Protein AF-A0A8J5NL48-F1 (afdb_monomer_lite)

Sequence (87 aa):
MVPFKVGSVDVLMRDTLRSQAPPAEPKTVQLLAGHKKRPGSRSFPCPVILDQDQILTLRDGTKIHADIFRPQTDAKVPANRTLSTGK

Foldseek 3Di:
DDFDDDVPDTDPDDPDDDDPDDQDDWDKDKDAFQDDPDPPGDTHNGIWIWTFQDWDQDPVRDTDGDIDTGGPDPDDDDDDDDDDDDD

Structure (mmCIF, N/CA/C/O backbone):
data_AF-A0A8J5NL48-F1
#
_entry.id   AF-A0A8J5NL48-F1
#
loop_
_atom_site.group_PDB
_atom_site.id
_atom_site.type_symbol
_atom_site.label_atom_id
_atom_site.label_alt_id
_atom_site.label_comp_id
_atom_site.label_asym_id
_atom_site.label_entity_id
_atom_site.label_seq_id
_atom_site.pdbx_PDB_ins_code
_atom_site.Cartn_x
_atom_site.Cartn_y
_atom_site.Cartn_z
_atom_site.occupancy
_atom_site.B_iso_or_equiv
_atom_site.auth_seq_id
_atom_site.auth_comp_id
_atom_site.auth_asym_id
_atom_site.auth_atom_id
_atom_site.pdbx_PDB_model_num
ATOM 1 N N . MET A 1 1 ? -17.715 -10.674 34.622 1.00 56.84 1 MET A N 1
ATOM 2 C CA . MET A 1 1 ? -18.193 -10.743 33.226 1.00 56.84 1 MET A CA 1
ATOM 3 C C . MET A 1 1 ? -19.029 -12.004 33.090 1.00 56.84 1 MET A C 1
ATOM 5 O O . MET A 1 1 ? -18.521 -13.070 33.413 1.00 56.84 1 MET A O 1
ATOM 9 N N . VAL A 1 2 ? -20.311 -11.886 32.745 1.00 61.94 2 VAL A N 1
ATOM 10 C CA . VAL A 1 2 ? -21.200 -13.051 32.574 1.00 61.94 2 VAL A CA 1
ATOM 11 C C . VAL A 1 2 ? -20.828 -13.754 31.259 1.00 61.94 2 VAL A C 1
ATOM 13 O O . VAL A 1 2 ? -20.616 -13.048 30.271 1.00 61.94 2 VAL A O 1
ATOM 16 N N . PRO A 1 3 ? -20.706 -15.094 31.211 1.00 68.56 3 PRO A N 1
ATOM 17 C CA . PRO A 1 3 ? -20.394 -15.795 29.971 1.00 68.56 3 PRO A CA 1
ATOM 18 C C . PRO A 1 3 ? -21.522 -15.578 28.962 1.00 68.56 3 PRO A C 1
ATOM 20 O O . PRO A 1 3 ? -22.678 -15.905 29.234 1.00 68.56 3 PRO A O 1
ATOM 23 N N . PHE A 1 4 ? -21.193 -15.014 27.802 1.00 79.81 4 PHE A N 1
ATOM 24 C CA . PHE A 1 4 ? -22.144 -14.896 26.707 1.00 79.81 4 PHE A CA 1
ATOM 25 C C . PHE A 1 4 ? -22.266 -16.268 26.037 1.00 79.81 4 PHE A C 1
ATOM 27 O O . PHE A 1 4 ? -21.282 -16.790 25.512 1.00 79.81 4 PHE A O 1
ATOM 34 N N . LYS A 1 5 ? -23.452 -16.881 26.098 1.00 85.44 5 LYS A N 1
ATOM 35 C CA . LYS A 1 5 ? -23.729 -18.173 25.458 1.00 85.44 5 LYS A CA 1
ATOM 36 C C . LYS A 1 5 ? -24.614 -17.979 24.234 1.00 85.44 5 LYS A C 1
ATOM 38 O O . LYS A 1 5 ? -25.623 -17.282 24.309 1.00 85.44 5 LYS A O 1
ATOM 43 N N . VAL A 1 6 ? -24.266 -18.639 23.130 1.00 79.75 6 VAL A N 1
ATOM 44 C CA . VAL A 1 6 ? -25.141 -18.780 21.957 1.00 79.75 6 VAL A CA 1
ATOM 45 C C . VAL A 1 6 ? -25.477 -20.259 21.815 1.00 79.75 6 VAL A C 1
ATOM 47 O O . VAL A 1 6 ? -24.626 -21.069 21.447 1.00 79.75 6 VAL A O 1
ATOM 50 N N . GLY A 1 7 ? -26.708 -20.630 22.170 1.00 84.44 7 GLY A N 1
ATOM 51 C CA . GLY A 1 7 ? -27.103 -22.035 22.280 1.00 84.44 7 GLY A CA 1
ATOM 52 C C . GLY A 1 7 ? -26.230 -22.781 23.296 1.00 84.44 7 GLY A C 1
ATOM 53 O O . GLY A 1 7 ? -26.189 -22.414 24.469 1.00 84.44 7 GLY A O 1
ATOM 54 N N . SER A 1 8 ? -25.516 -23.813 22.838 1.00 86.69 8 SER A N 1
ATOM 55 C CA . SER A 1 8 ? -24.601 -24.624 23.653 1.00 86.69 8 SER A CA 1
ATOM 56 C C . SER A 1 8 ? -23.141 -24.144 23.648 1.00 86.69 8 SER A C 1
ATOM 58 O O . SER A 1 8 ? -22.298 -24.808 24.247 1.00 86.69 8 SER A O 1
ATOM 60 N N . VAL A 1 9 ? -22.811 -23.038 22.967 1.00 82.31 9 VAL A N 1
ATOM 61 C CA . VAL A 1 9 ? -21.425 -22.566 22.794 1.00 82.31 9 VAL A CA 1
ATOM 62 C C . VAL A 1 9 ? -21.119 -21.403 23.733 1.00 82.31 9 VAL A C 1
ATOM 64 O O . VAL A 1 9 ? -21.826 -20.392 23.739 1.00 82.31 9 VAL A O 1
ATOM 67 N N . ASP A 1 10 ? -20.024 -21.534 24.481 1.00 84.19 10 ASP A N 1
ATOM 68 C CA . ASP A 1 10 ? -19.457 -20.464 25.298 1.00 84.19 10 ASP A CA 1
ATOM 69 C C . ASP A 1 10 ? -18.639 -19.506 24.422 1.00 84.19 10 ASP A C 1
ATOM 71 O O . ASP A 1 10 ? -17.626 -19.886 23.829 1.00 84.19 10 ASP A O 1
ATOM 75 N N . VAL A 1 11 ? -19.072 -18.246 24.331 1.00 78.81 11 VAL A N 1
ATOM 76 C CA . VAL A 1 11 ? -18.368 -17.217 23.562 1.00 78.81 11 VAL A CA 1
ATOM 77 C C . VAL A 1 11 ? -17.322 -16.555 24.451 1.00 78.81 11 VAL A C 1
ATOM 79 O O . VAL A 1 11 ? -17.636 -15.817 25.387 1.00 78.81 11 VAL A O 1
ATOM 82 N N . LEU A 1 12 ? -16.053 -16.800 24.130 1.00 77.50 12 LEU A N 1
ATOM 83 C CA . LEU A 1 12 ? -14.919 -16.133 24.763 1.00 77.50 12 LEU A CA 1
ATOM 84 C C . LEU A 1 12 ? -14.787 -14.706 24.213 1.00 77.50 12 LEU A C 1
ATOM 86 O O . LEU A 1 12 ? -14.023 -14.450 23.285 1.00 77.50 12 LEU A O 1
ATOM 90 N N . MET A 1 13 ? -15.537 -13.771 24.791 1.00 70.50 13 MET A N 1
ATOM 91 C CA . MET A 1 13 ? -15.342 -12.341 24.550 1.00 70.50 13 MET A CA 1
ATOM 92 C C . MET A 1 13 ? -14.054 -11.904 25.261 1.00 70.50 13 MET A C 1
ATOM 94 O O . MET A 1 13 ? -13.973 -11.949 26.490 1.00 70.50 13 MET A O 1
ATOM 98 N N . ARG A 1 14 ? -13.032 -11.507 24.500 1.00 71.62 14 ARG A N 1
ATOM 99 C CA . ARG A 1 14 ? -11.865 -10.791 25.030 1.00 71.62 14 ARG A CA 1
ATOM 100 C C . ARG A 1 14 ? -11.922 -9.358 24.545 1.00 71.62 14 ARG A C 1
ATOM 102 O O . ARG A 1 14 ? -12.213 -9.127 23.373 1.00 71.62 14 ARG A O 1
ATOM 109 N N . ASP A 1 15 ? -11.596 -8.426 25.431 1.00 75.50 15 ASP A N 1
ATOM 110 C CA . ASP A 1 15 ? -11.401 -7.041 25.033 1.00 75.50 15 ASP A CA 1
ATOM 111 C C . ASP A 1 15 ? -10.331 -6.994 23.943 1.00 75.50 15 ASP A C 1
ATOM 113 O O . ASP A 1 15 ? -9.229 -7.535 24.091 1.00 75.50 15 ASP A O 1
ATOM 117 N N . THR A 1 16 ? -10.668 -6.371 22.817 1.00 61.25 16 THR A N 1
ATOM 118 C CA . THR A 1 16 ? -9.693 -6.111 21.767 1.00 61.25 16 THR A CA 1
ATOM 119 C C . THR A 1 16 ? -8.652 -5.160 22.336 1.00 61.25 16 THR A C 1
ATOM 121 O O . THR A 1 16 ? -8.955 -3.999 22.623 1.00 61.25 16 THR A O 1
ATOM 124 N N . LEU A 1 17 ? -7.422 -5.641 22.511 1.00 73.38 17 LEU A N 1
ATOM 125 C CA . LEU A 1 17 ? -6.315 -4.773 22.882 1.00 73.38 17 LEU A CA 1
ATOM 126 C C . LEU A 1 17 ? -6.109 -3.758 21.758 1.00 73.38 17 LEU A C 1
ATOM 128 O O . LEU A 1 17 ? -5.970 -4.124 20.588 1.00 73.38 17 LEU A O 1
ATOM 132 N N . ARG A 1 18 ? -6.096 -2.472 22.113 1.00 68.81 18 ARG A N 1
ATOM 133 C CA . ARG A 1 18 ? -5.735 -1.411 21.173 1.00 68.81 18 ARG A CA 1
ATOM 134 C C . ARG A 1 18 ? -4.330 -1.701 20.645 1.00 68.81 18 ARG A C 1
ATOM 136 O O . ARG A 1 18 ? -3.421 -1.943 21.438 1.00 68.81 18 ARG A O 1
ATOM 143 N N . SER A 1 19 ? -4.161 -1.664 19.323 1.00 68.62 19 SER A N 1
ATOM 144 C CA . SER A 1 19 ? -2.839 -1.784 18.705 1.00 68.62 19 SER A CA 1
ATOM 145 C C . SER A 1 19 ? -1.885 -0.767 19.335 1.00 68.62 19 SER A C 1
ATOM 147 O O . SER A 1 19 ? -2.188 0.425 19.371 1.00 68.62 19 SER A O 1
ATOM 149 N N . GLN A 1 20 ? -0.756 -1.246 19.856 1.00 75.81 20 GLN A N 1
ATOM 150 C CA . GLN A 1 20 ? 0.305 -0.403 20.419 1.00 75.81 20 GLN A CA 1
ATOM 151 C C . GLN A 1 20 ? 1.261 0.125 19.341 1.00 75.81 20 GLN A C 1
ATOM 153 O O . GLN A 1 20 ? 2.183 0.876 19.652 1.00 75.81 20 GLN A O 1
ATOM 158 N N . ALA A 1 21 ? 1.074 -0.284 18.083 1.00 71.81 21 ALA A N 1
ATOM 159 C CA . ALA A 1 21 ? 1.891 0.206 16.988 1.00 71.81 21 ALA A CA 1
ATOM 160 C C . ALA A 1 21 ? 1.666 1.718 16.803 1.00 71.81 21 ALA A C 1
ATOM 162 O O . ALA A 1 21 ? 0.515 2.170 16.865 1.00 71.81 21 ALA A O 1
ATOM 163 N N . PRO A 1 22 ? 2.734 2.502 16.568 1.00 73.38 22 PRO A N 1
ATOM 164 C CA . PRO A 1 22 ? 2.584 3.905 16.220 1.00 73.38 22 PRO A CA 1
ATOM 165 C C . PRO A 1 22 ? 1.721 4.045 14.954 1.00 73.38 22 PRO A C 1
ATOM 167 O O . PRO A 1 22 ? 1.738 3.147 14.104 1.00 73.38 22 PRO A O 1
ATOM 170 N N . PRO A 1 23 ? 0.960 5.145 14.816 1.00 70.81 23 PRO A N 1
ATOM 171 C CA . PRO A 1 23 ? 0.200 5.419 13.604 1.00 70.81 23 PRO A CA 1
ATOM 172 C C . PRO A 1 23 ? 1.121 5.366 12.387 1.00 70.81 23 PRO A C 1
ATOM 174 O O . PRO A 1 23 ? 2.189 5.974 12.388 1.00 70.81 23 PRO A O 1
ATOM 177 N N . ALA A 1 24 ? 0.722 4.613 11.367 1.00 74.12 24 ALA A N 1
ATOM 178 C CA . ALA A 1 24 ? 1.523 4.491 10.165 1.00 74.12 24 ALA A CA 1
ATOM 179 C C . ALA A 1 24 ? 1.493 5.811 9.382 1.00 74.12 24 ALA A C 1
ATOM 181 O O . ALA A 1 24 ? 0.422 6.359 9.105 1.00 74.12 24 ALA A O 1
ATOM 182 N N . GLU A 1 25 ? 2.676 6.337 9.065 1.00 83.44 25 GLU A N 1
ATOM 183 C CA . GLU A 1 25 ? 2.821 7.581 8.317 1.00 83.44 25 GLU A CA 1
ATOM 184 C C . GLU A 1 25 ? 2.836 7.309 6.805 1.00 83.44 25 GLU A C 1
ATOM 186 O O . GLU A 1 25 ? 3.511 6.377 6.351 1.00 83.44 25 GLU A O 1
ATOM 191 N N . PRO A 1 26 ? 2.125 8.126 6.006 1.00 85.94 26 PRO A N 1
ATOM 192 C CA . PRO A 1 26 ? 2.087 7.963 4.563 1.00 85.94 26 PRO A CA 1
ATOM 193 C C . PRO A 1 26 ? 3.477 8.187 3.963 1.00 85.94 26 PRO A C 1
ATOM 195 O O . PRO A 1 26 ? 4.120 9.208 4.208 1.00 85.94 26 PRO A O 1
ATOM 198 N N . LYS A 1 27 ? 3.930 7.255 3.122 1.00 88.25 27 LYS A N 1
ATOM 199 C CA . LYS A 1 27 ? 5.230 7.360 2.442 1.00 88.25 27 LYS A CA 1
ATOM 200 C C . LYS A 1 27 ? 5.171 6.839 1.017 1.00 88.25 27 LYS A C 1
ATOM 202 O O . LYS A 1 27 ? 4.503 5.848 0.739 1.00 88.25 27 LYS A O 1
ATOM 207 N N . THR A 1 28 ? 5.942 7.459 0.134 1.00 88.94 28 THR A N 1
ATOM 208 C CA . THR A 1 28 ? 6.096 7.019 -1.255 1.00 88.94 28 THR A CA 1
ATOM 209 C C . THR A 1 28 ? 7.472 6.395 -1.449 1.00 88.94 28 THR A C 1
ATOM 211 O O . THR A 1 28 ? 8.493 7.001 -1.134 1.00 88.94 28 THR A O 1
ATOM 214 N N . VAL A 1 29 ? 7.503 5.176 -1.981 1.00 89.06 29 VAL A N 1
ATOM 215 C CA . VAL A 1 29 ? 8.722 4.402 -2.231 1.00 89.06 29 VAL A CA 1
ATOM 216 C C . VAL A 1 29 ? 8.741 3.957 -3.686 1.00 89.06 29 VAL A C 1
ATOM 218 O O . VAL A 1 29 ? 7.749 3.447 -4.199 1.00 89.06 29 VAL A O 1
ATOM 221 N N . GLN A 1 30 ? 9.880 4.110 -4.355 1.00 88.00 30 GLN A N 1
ATOM 222 C CA . GLN A 1 30 ? 10.087 3.537 -5.682 1.00 88.00 30 GLN A CA 1
ATOM 223 C C . GLN A 1 30 ? 10.660 2.126 -5.545 1.00 88.00 30 GLN A C 1
ATOM 225 O O . GLN A 1 30 ? 11.705 1.920 -4.930 1.00 88.00 30 GLN A O 1
ATOM 230 N N . LEU A 1 31 ? 9.961 1.145 -6.107 1.00 87.31 31 LEU A N 1
ATOM 231 C CA . LEU A 1 31 ? 10.378 -0.248 -6.156 1.00 87.31 31 LEU A CA 1
ATOM 232 C C . LEU A 1 31 ? 10.878 -0.564 -7.562 1.00 87.31 31 LEU A C 1
ATOM 234 O O . LEU A 1 31 ? 10.132 -0.465 -8.534 1.00 87.31 31 LEU A O 1
ATOM 238 N N . LEU A 1 32 ? 12.141 -0.968 -7.667 1.00 85.88 32 LEU A N 1
ATOM 239 C CA . LEU A 1 32 ? 12.733 -1.379 -8.937 1.00 85.88 32 LEU A CA 1
ATOM 240 C C . LEU A 1 32 ? 12.171 -2.729 -9.405 1.00 85.88 32 LEU A C 1
ATOM 242 O O . LEU A 1 32 ? 11.675 -3.538 -8.611 1.00 85.88 32 LEU A O 1
ATOM 246 N N . ALA A 1 33 ? 12.293 -2.990 -10.707 1.00 81.69 33 ALA A N 1
ATOM 247 C CA . ALA A 1 33 ? 11.973 -4.293 -11.275 1.00 81.69 33 ALA A CA 1
ATOM 248 C C . ALA A 1 33 ? 12.773 -5.398 -10.559 1.00 81.69 33 ALA A C 1
ATOM 250 O O . ALA A 1 33 ? 13.951 -5.233 -10.250 1.00 81.69 33 ALA A O 1
ATOM 251 N N . GLY A 1 34 ? 12.120 -6.519 -10.257 1.00 80.56 34 GLY A N 1
ATOM 252 C CA . GLY A 1 34 ? 12.726 -7.612 -9.493 1.00 80.56 34 GLY A CA 1
ATOM 253 C C . GLY A 1 34 ? 12.560 -7.513 -7.972 1.00 80.56 34 GLY A C 1
ATOM 254 O O . GLY A 1 34 ? 12.801 -8.510 -7.290 1.00 80.56 34 GLY A O 1
ATOM 255 N N . HIS A 1 35 ? 12.088 -6.383 -7.425 1.00 82.81 35 HIS A N 1
ATOM 256 C CA . HIS A 1 35 ? 11.863 -6.242 -5.983 1.00 82.81 35 HIS A CA 1
ATOM 257 C C . HIS A 1 35 ? 10.862 -7.288 -5.457 1.00 82.81 35 HIS A C 1
ATOM 259 O O . HIS A 1 35 ? 9.813 -7.539 -6.063 1.00 82.81 35 HIS A O 1
ATOM 265 N N . LYS A 1 36 ? 11.176 -7.888 -4.302 1.00 83.69 36 LYS A N 1
ATOM 266 C CA . LYS A 1 36 ? 10.341 -8.878 -3.606 1.00 83.69 36 LYS A CA 1
ATOM 267 C C . LYS A 1 36 ? 10.074 -8.418 -2.177 1.00 83.69 36 LYS A C 1
ATOM 269 O O . LYS A 1 36 ? 11.006 -8.121 -1.442 1.00 83.69 36 LYS A O 1
ATOM 274 N N . LYS A 1 37 ? 8.804 -8.431 -1.755 1.00 79.44 37 LYS A N 1
ATOM 275 C CA . LYS A 1 37 ? 8.421 -8.092 -0.369 1.00 79.44 37 LYS A CA 1
ATOM 276 C C . LYS A 1 37 ? 8.889 -9.148 0.643 1.00 79.44 37 LYS A C 1
ATOM 278 O O . LYS A 1 37 ? 9.216 -8.804 1.772 1.00 79.44 37 LYS A O 1
ATOM 283 N N . ARG A 1 38 ? 8.877 -10.433 0.265 1.00 85.12 38 ARG A N 1
ATOM 284 C CA . ARG A 1 38 ? 9.309 -11.577 1.091 1.00 85.12 38 ARG A CA 1
ATOM 285 C C . ARG A 1 38 ? 10.005 -12.635 0.219 1.00 85.12 38 ARG A C 1
ATOM 287 O O . ARG A 1 38 ? 9.715 -12.678 -0.979 1.00 85.12 38 ARG A O 1
ATOM 294 N N . PRO A 1 39 ? 10.836 -13.532 0.792 1.00 77.38 39 PRO A N 1
ATOM 295 C CA . PRO A 1 39 ? 11.575 -14.559 0.041 1.00 77.38 39 PRO A CA 1
ATOM 296 C C . PRO A 1 39 ? 10.719 -15.508 -0.825 1.00 77.38 39 PRO A C 1
ATOM 298 O O . PRO A 1 39 ? 11.246 -16.099 -1.761 1.00 77.38 39 PRO A O 1
ATOM 301 N N . GLY A 1 40 ? 9.406 -15.612 -0.577 1.00 82.56 40 GLY A N 1
ATOM 302 C CA . GLY A 1 40 ? 8.459 -16.408 -1.379 1.00 82.56 40 GLY A CA 1
ATOM 303 C C . GLY A 1 40 ? 7.485 -15.607 -2.256 1.00 82.56 40 GLY A C 1
ATOM 304 O O . GLY A 1 40 ? 6.608 -16.189 -2.886 1.00 82.56 40 GLY A O 1
ATOM 305 N N . SER A 1 41 ? 7.577 -14.275 -2.288 1.00 83.75 41 SER A N 1
ATOM 306 C CA . SER A 1 41 ? 6.670 -13.446 -3.091 1.00 83.75 41 SER A CA 1
ATOM 307 C C . SER A 1 41 ? 7.112 -13.376 -4.555 1.00 83.75 41 SER A C 1
ATOM 309 O O . SER A 1 41 ? 8.309 -13.359 -4.858 1.00 83.75 41 SER A O 1
ATOM 311 N N . ARG A 1 42 ? 6.141 -13.267 -5.471 1.00 83.19 42 ARG A N 1
ATOM 312 C CA . ARG A 1 42 ? 6.412 -12.967 -6.883 1.00 83.19 42 ARG A CA 1
ATOM 313 C C . ARG A 1 42 ? 7.106 -11.605 -6.990 1.00 83.19 42 ARG A C 1
ATOM 315 O O . ARG A 1 42 ? 6.660 -10.641 -6.371 1.00 83.19 42 ARG A O 1
ATOM 322 N N . SER A 1 43 ? 8.194 -11.543 -7.752 1.00 85.75 43 SER A N 1
ATOM 323 C CA . SER A 1 43 ? 8.903 -10.292 -8.030 1.00 85.75 43 SER A CA 1
ATOM 324 C C . SER A 1 43 ? 8.081 -9.384 -8.938 1.00 85.75 43 SER A C 1
ATOM 326 O O . SER A 1 43 ? 7.372 -9.868 -9.826 1.00 85.75 43 SER A O 1
ATOM 328 N N . PHE A 1 44 ? 8.211 -8.072 -8.748 1.00 83.12 44 PHE A N 1
ATOM 329 C CA . PHE A 1 44 ? 7.587 -7.106 -9.648 1.00 83.12 44 PHE A CA 1
ATOM 330 C C . PHE A 1 44 ? 8.215 -7.191 -11.051 1.00 83.12 44 PHE A C 1
ATOM 332 O O . PHE A 1 44 ? 9.443 -7.156 -11.161 1.00 83.12 44 PHE A O 1
ATOM 339 N N . PRO A 1 45 ? 7.405 -7.321 -12.121 1.00 83.81 45 PRO A N 1
ATOM 340 C CA . PRO A 1 45 ? 7.909 -7.439 -13.491 1.00 83.81 45 PRO A CA 1
ATOM 341 C C . PRO A 1 45 ? 8.388 -6.102 -14.075 1.00 83.81 45 PRO A C 1
ATOM 343 O O . PRO A 1 45 ? 9.103 -6.092 -15.069 1.00 83.81 45 PRO A O 1
ATOM 346 N N . CYS A 1 46 ? 8.004 -4.980 -13.468 1.00 83.69 46 CYS A N 1
ATOM 347 C CA . CYS A 1 46 ? 8.374 -3.629 -13.871 1.00 83.69 46 CYS A CA 1
ATOM 348 C C . CYS A 1 46 ? 8.633 -2.759 -12.627 1.00 83.69 46 CYS A C 1
ATOM 350 O O . CYS A 1 46 ? 8.285 -3.176 -11.517 1.00 83.69 46 CYS A O 1
ATOM 352 N N . PRO A 1 47 ? 9.239 -1.570 -12.783 1.00 86.56 47 PRO A N 1
ATOM 353 C CA . PRO A 1 47 ? 9.330 -0.595 -11.705 1.00 86.56 47 PRO A CA 1
ATOM 354 C C . PRO A 1 47 ? 7.936 -0.117 -11.277 1.00 86.56 47 PRO A C 1
ATOM 356 O O . PRO A 1 47 ? 7.079 0.195 -12.110 1.00 86.56 47 PRO A O 1
ATOM 359 N N . VAL A 1 48 ? 7.705 -0.064 -9.970 1.00 87.12 48 VAL A N 1
ATOM 360 C CA . VAL A 1 48 ? 6.419 0.284 -9.358 1.00 87.12 48 VAL A CA 1
ATOM 361 C C . VAL A 1 48 ? 6.657 1.342 -8.295 1.00 87.12 48 VAL A C 1
ATOM 363 O O . VAL A 1 48 ? 7.538 1.205 -7.453 1.00 87.12 48 VAL A O 1
ATOM 366 N N . ILE A 1 49 ? 5.840 2.384 -8.295 1.00 89.12 49 ILE A N 1
ATOM 367 C CA . ILE A 1 49 ? 5.769 3.328 -7.191 1.00 89.12 49 ILE A CA 1
ATOM 368 C C . ILE A 1 49 ? 4.747 2.792 -6.189 1.00 89.12 49 ILE A C 1
ATOM 370 O O . ILE A 1 49 ? 3.623 2.438 -6.551 1.00 89.12 49 ILE A O 1
ATOM 374 N N . LEU A 1 50 ? 5.163 2.696 -4.936 1.00 89.19 50 LEU A N 1
ATOM 375 C CA . LEU A 1 50 ? 4.357 2.238 -3.822 1.00 89.19 50 LEU A CA 1
ATOM 376 C C . LEU A 1 50 ? 4.107 3.410 -2.876 1.00 89.19 50 LEU A C 1
ATOM 378 O O . LEU A 1 50 ? 5.030 3.855 -2.194 1.00 89.19 50 LEU A O 1
ATOM 382 N N . ASP 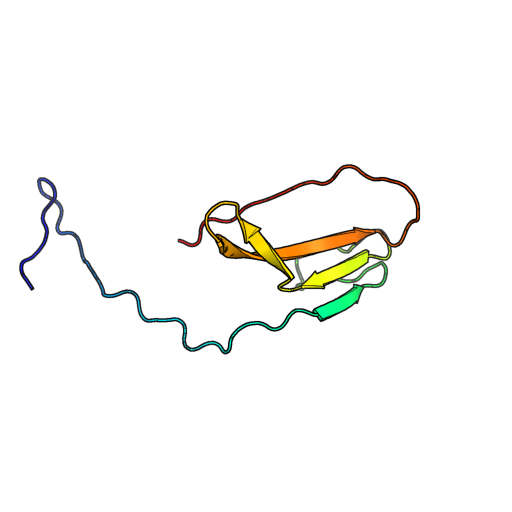A 1 51 ? 2.864 3.871 -2.803 1.00 89.19 51 ASP A N 1
ATOM 383 C CA . ASP A 1 51 ? 2.424 4.769 -1.739 1.00 89.19 51 ASP A CA 1
ATOM 384 C C . ASP A 1 51 ? 1.862 3.923 -0.600 1.00 89.19 51 ASP A C 1
ATOM 386 O O . ASP A 1 51 ? 0.789 3.335 -0.729 1.00 89.19 51 ASP A O 1
ATOM 390 N N . GLN A 1 52 ? 2.612 3.819 0.492 1.00 88.75 52 GLN A N 1
ATOM 391 C CA . GLN A 1 52 ? 2.184 3.095 1.686 1.00 88.75 52 GLN A CA 1
ATOM 392 C C . GLN A 1 52 ? 1.340 4.000 2.575 1.00 88.75 52 GLN A C 1
ATOM 394 O O . GLN A 1 52 ? 1.584 5.211 2.639 1.00 88.75 52 GLN A O 1
ATOM 399 N N . ASP A 1 53 ? 0.377 3.384 3.259 1.00 86.25 53 ASP A N 1
ATOM 400 C CA . ASP A 1 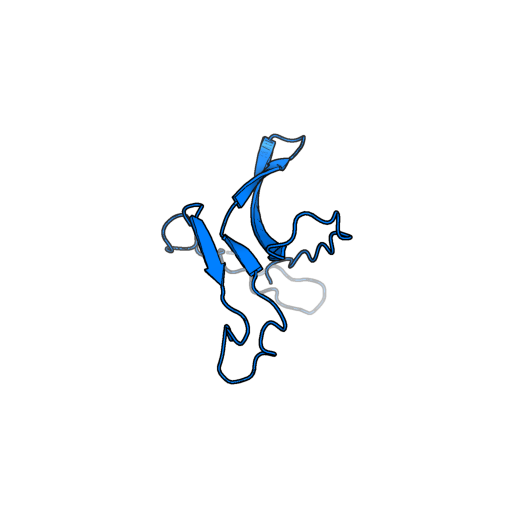53 ? -0.427 3.988 4.326 1.00 86.25 53 ASP A CA 1
ATOM 401 C C . ASP A 1 53 ? -1.131 5.299 3.943 1.00 86.25 53 ASP A C 1
ATOM 403 O O . ASP A 1 53 ? -1.324 6.194 4.771 1.00 86.25 53 ASP A O 1
ATOM 407 N N . GLN A 1 54 ? -1.566 5.413 2.685 1.00 88.12 54 GLN A N 1
ATOM 408 C CA . GLN A 1 54 ? -2.299 6.585 2.218 1.00 88.12 54 GLN A CA 1
ATOM 409 C C . GLN A 1 54 ? -3.666 6.674 2.887 1.00 88.12 54 GLN A C 1
ATOM 411 O O . GLN A 1 54 ? -4.446 5.719 2.875 1.00 88.12 54 GLN A O 1
ATOM 416 N N . ILE A 1 55 ? -3.958 7.847 3.446 1.00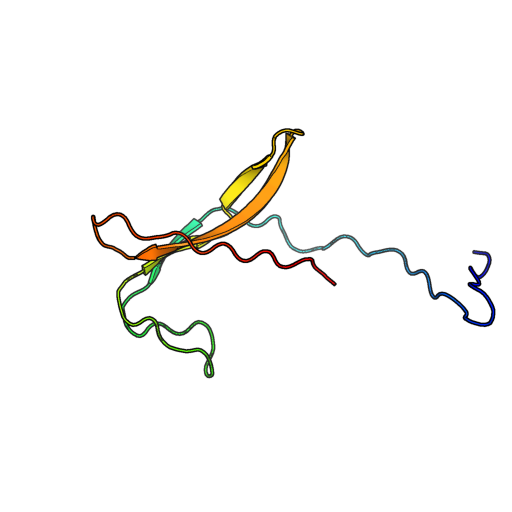 89.62 55 ILE A N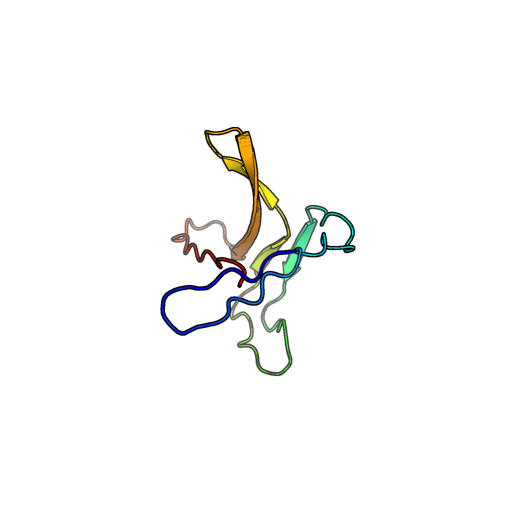 1
ATOM 417 C CA . ILE A 1 55 ? -5.214 8.116 4.138 1.00 89.62 55 ILE A CA 1
ATOM 418 C C . ILE A 1 55 ? -6.278 8.468 3.102 1.00 89.62 55 ILE A C 1
ATOM 420 O O . ILE A 1 55 ? -6.214 9.509 2.450 1.00 89.62 55 ILE A O 1
ATOM 424 N N . LEU A 1 56 ? -7.295 7.620 2.994 1.00 86.06 56 LEU A N 1
ATOM 425 C CA . LEU A 1 56 ? -8.487 7.878 2.199 1.00 86.06 56 LEU A CA 1
ATOM 426 C C . LEU A 1 56 ? -9.644 8.196 3.147 1.00 86.06 56 LEU A C 1
ATOM 428 O O . LEU A 1 56 ? -9.987 7.399 4.022 1.00 86.06 56 LEU A O 1
ATOM 432 N N . THR A 1 57 ? -10.244 9.371 2.981 1.00 90.50 57 THR A N 1
ATOM 433 C CA . THR A 1 57 ? -11.422 9.781 3.752 1.00 90.50 57 THR A CA 1
ATOM 434 C C . THR A 1 57 ? -12.689 9.336 3.034 1.00 90.50 57 THR A C 1
ATOM 436 O O . THR A 1 57 ? -12.916 9.668 1.870 1.00 90.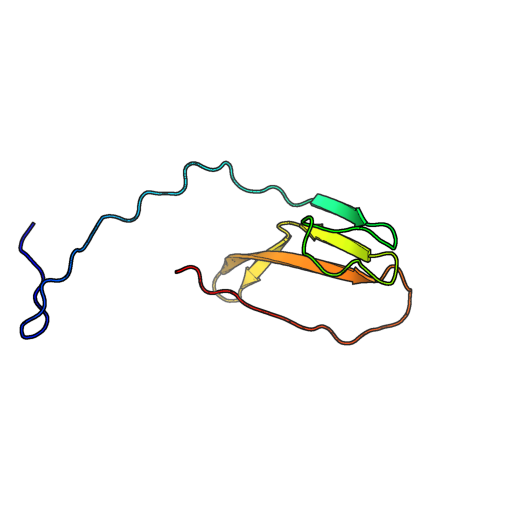50 57 THR A O 1
ATOM 439 N N . LEU A 1 58 ? -13.503 8.548 3.729 1.00 90.19 58 LEU A N 1
ATOM 440 C CA . LEU A 1 58 ? -14.800 8.079 3.263 1.00 90.19 58 LEU A CA 1
ATOM 441 C C . LEU A 1 58 ? -15.877 9.161 3.440 1.00 90.19 58 LEU A C 1
ATOM 443 O O . LEU A 1 58 ? -15.660 10.193 4.073 1.00 90.19 58 LEU A O 1
ATOM 447 N N . ARG A 1 59 ? -17.062 8.923 2.865 1.00 92.94 59 ARG A N 1
ATOM 448 C CA . ARG A 1 59 ? -18.185 9.883 2.883 1.00 92.94 59 ARG A CA 1
ATOM 449 C C . ARG A 1 59 ? -18.681 10.217 4.292 1.00 92.94 59 ARG A C 1
ATOM 451 O O . ARG A 1 59 ? -19.197 11.303 4.507 1.00 92.94 59 ARG A O 1
ATOM 458 N N . ASP A 1 60 ? -18.539 9.281 5.219 1.00 88.44 60 ASP A N 1
ATOM 459 C CA . ASP A 1 60 ? -18.901 9.390 6.634 1.00 88.44 60 ASP A CA 1
ATOM 460 C C . ASP A 1 60 ? -17.795 10.043 7.490 1.00 88.44 60 ASP A C 1
ATOM 462 O O . ASP A 1 60 ? -17.939 10.156 8.703 1.00 88.44 60 ASP A O 1
ATOM 466 N N . GLY A 1 61 ? -16.683 10.465 6.879 1.00 87.06 61 GLY A N 1
ATOM 467 C CA . GLY A 1 61 ? -15.520 11.013 7.579 1.00 87.06 61 GLY A CA 1
ATOM 468 C C . GLY A 1 61 ? -14.557 9.952 8.122 1.00 87.06 61 GLY A C 1
ATOM 469 O O . GLY A 1 61 ? -13.500 10.306 8.651 1.00 87.06 61 GLY A O 1
ATOM 470 N N . THR A 1 62 ? -14.862 8.661 7.955 1.00 88.94 62 THR A N 1
ATOM 471 C CA . THR A 1 62 ? -13.978 7.567 8.372 1.00 88.94 62 THR A CA 1
ATOM 472 C C . THR A 1 62 ? -12.689 7.580 7.548 1.00 88.94 62 THR A C 1
ATOM 474 O O . THR A 1 62 ? -12.712 7.693 6.321 1.00 88.94 62 THR A O 1
ATOM 477 N N . LYS A 1 63 ? -11.541 7.447 8.220 1.00 88.19 63 LYS A N 1
ATOM 478 C CA . LYS A 1 63 ? -10.217 7.383 7.587 1.00 88.19 63 LYS A CA 1
ATOM 479 C C . LYS A 1 63 ? -9.780 5.930 7.437 1.00 88.19 63 LYS A C 1
ATOM 481 O O . LYS A 1 63 ? -9.635 5.231 8.436 1.00 88.19 63 LYS A O 1
ATOM 486 N N . ILE A 1 64 ? -9.556 5.490 6.202 1.00 87.50 64 ILE A N 1
ATOM 487 C CA . ILE A 1 64 ? -8.959 4.183 5.905 1.00 87.50 64 ILE A CA 1
ATOM 488 C C . ILE A 1 64 ? -7.539 4.372 5.383 1.00 87.50 64 ILE A C 1
ATOM 490 O O . ILE A 1 64 ? -7.263 5.334 4.670 1.00 87.50 64 ILE A O 1
ATOM 494 N N . HIS A 1 65 ? -6.655 3.441 5.723 1.00 87.19 65 HIS A N 1
ATOM 495 C CA . HIS A 1 65 ? -5.296 3.400 5.196 1.00 87.19 65 HIS A CA 1
ATOM 496 C C . HIS A 1 65 ? -5.233 2.397 4.046 1.00 87.19 65 HIS A C 1
ATOM 498 O O . HIS A 1 65 ? -5.783 1.296 4.148 1.00 87.19 65 HIS A O 1
ATOM 504 N N . ALA A 1 66 ? -4.601 2.787 2.943 1.00 86.31 66 ALA A N 1
ATOM 505 C CA . ALA A 1 66 ? -4.452 1.946 1.765 1.00 86.31 66 ALA A CA 1
ATOM 506 C C . ALA A 1 66 ? -3.035 2.025 1.194 1.00 86.31 66 ALA A C 1
ATOM 508 O O . ALA A 1 66 ? -2.447 3.102 1.102 1.00 86.31 66 ALA A O 1
ATOM 509 N N . ASP A 1 67 ? -2.541 0.874 0.742 1.00 85.69 67 ASP A N 1
ATOM 510 C CA . ASP A 1 67 ? -1.319 0.776 -0.048 1.00 85.69 67 ASP A CA 1
ATOM 511 C C . ASP A 1 67 ? -1.669 0.855 -1.539 1.00 85.69 67 ASP A C 1
ATOM 513 O O . ASP A 1 67 ? -2.441 0.039 -2.053 1.00 85.69 67 ASP A O 1
ATOM 517 N N . ILE A 1 68 ? -1.086 1.819 -2.249 1.00 87.00 68 ILE A N 1
ATOM 518 C CA . ILE A 1 68 ? -1.314 2.037 -3.680 1.00 87.00 68 ILE A CA 1
ATOM 519 C C . ILE A 1 68 ? -0.062 1.619 -4.446 1.00 87.00 68 ILE A C 1
ATOM 521 O O . ILE A 1 68 ? 1.003 2.213 -4.299 1.00 87.00 68 ILE A O 1
ATOM 525 N N . PHE A 1 69 ? -0.197 0.600 -5.295 1.00 86.56 69 PHE A N 1
ATOM 526 C CA . PHE A 1 69 ? 0.857 0.145 -6.201 1.00 86.56 69 PHE A CA 1
ATOM 527 C C . PHE A 1 69 ? 0.555 0.653 -7.611 1.00 86.56 69 PHE A C 1
ATOM 529 O O . PHE A 1 69 ? -0.384 0.174 -8.249 1.00 86.56 69 PHE A O 1
ATOM 536 N N . ARG A 1 70 ? 1.350 1.605 -8.107 1.00 86.56 70 ARG A N 1
ATOM 537 C CA . ARG A 1 70 ? 1.212 2.168 -9.458 1.00 86.56 70 ARG A CA 1
ATOM 538 C C . ARG A 1 70 ? 2.457 1.860 -10.299 1.00 86.56 70 ARG A C 1
ATOM 540 O O . ARG A 1 70 ? 3.566 2.110 -9.830 1.00 86.56 70 ARG A O 1
ATOM 547 N N . PRO A 1 71 ? 2.333 1.305 -11.515 1.00 85.88 71 PRO A N 1
ATOM 548 C CA . PRO A 1 71 ? 3.491 1.125 -12.384 1.00 85.88 71 PRO A CA 1
ATOM 549 C C . PRO A 1 71 ? 4.085 2.492 -12.740 1.00 85.88 71 PRO A C 1
ATOM 551 O O . PRO A 1 71 ? 3.354 3.470 -12.892 1.00 85.88 71 PRO A O 1
ATOM 554 N N . GLN A 1 72 ? 5.408 2.572 -12.870 1.00 83.31 72 GLN A N 1
ATOM 555 C CA . GLN A 1 72 ? 6.096 3.797 -13.285 1.00 83.31 72 GLN A CA 1
ATOM 556 C C . GLN A 1 72 ? 5.969 3.985 -14.807 1.00 83.31 72 GLN A C 1
ATOM 558 O O . GLN A 1 72 ? 6.937 3.869 -15.552 1.00 83.31 72 GLN A O 1
ATOM 563 N N . THR A 1 73 ? 4.742 4.196 -15.276 1.00 80.06 73 THR A N 1
ATOM 564 C CA . THR A 1 73 ? 4.402 4.408 -16.687 1.00 80.06 73 THR A CA 1
ATOM 565 C C . THR A 1 73 ? 3.349 5.503 -16.794 1.00 80.06 73 THR A C 1
ATOM 567 O O . THR A 1 73 ? 2.438 5.534 -15.970 1.00 80.06 73 THR A O 1
ATOM 570 N N . ASP A 1 74 ? 3.390 6.316 -17.848 1.00 73.88 74 ASP A N 1
ATOM 571 C CA . ASP A 1 74 ? 2.398 7.384 -18.071 1.00 73.88 74 ASP A CA 1
ATOM 572 C C . ASP A 1 74 ? 1.054 6.875 -18.632 1.00 73.88 74 ASP A C 1
ATOM 574 O O . ASP A 1 74 ? 0.098 7.634 -18.806 1.00 73.88 74 ASP A O 1
ATOM 578 N N . ALA A 1 75 ? 0.954 5.574 -18.917 1.00 78.56 75 ALA A N 1
ATOM 579 C CA . ALA A 1 75 ? -0.267 4.958 -19.412 1.00 78.56 75 ALA A CA 1
ATOM 580 C C . ALA A 1 75 ? -1.311 4.793 -18.296 1.00 78.56 75 ALA A C 1
ATOM 582 O O . ALA A 1 75 ? -1.017 4.310 -17.201 1.00 78.56 75 ALA A O 1
ATOM 583 N N . LYS A 1 76 ? -2.574 5.120 -18.600 1.00 75.69 76 LYS A N 1
ATOM 584 C CA . LYS A 1 76 ? -3.700 4.797 -17.716 1.00 75.69 76 LYS A CA 1
ATOM 585 C C . LYS A 1 76 ? -3.915 3.286 -17.699 1.00 75.69 76 LYS A C 1
ATOM 587 O O . LYS A 1 76 ? -4.257 2.695 -18.720 1.00 75.69 76 LYS A O 1
ATOM 592 N N . VAL A 1 77 ? -3.747 2.683 -16.528 1.00 82.25 77 VAL A N 1
ATOM 593 C CA . VAL A 1 77 ? -3.948 1.248 -16.294 1.00 82.25 77 VAL A CA 1
ATOM 594 C C . VAL A 1 77 ? -5.184 1.001 -15.423 1.00 82.25 77 VAL A C 1
ATOM 596 O O . VAL A 1 77 ? -5.535 1.856 -14.606 1.00 82.25 77 VAL A O 1
ATOM 599 N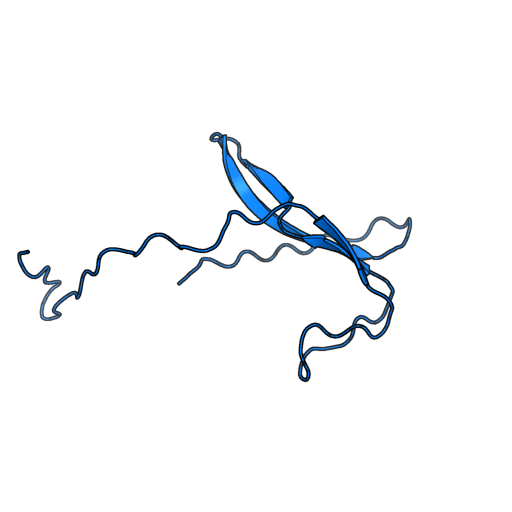 N . PRO A 1 78 ? -5.866 -0.149 -15.574 1.00 79.94 78 PRO A N 1
ATOM 600 C CA . PRO A 1 78 ? -6.980 -0.511 -14.705 1.00 79.94 78 PRO A CA 1
ATOM 601 C C . PRO A 1 78 ? -6.517 -0.668 -13.249 1.00 79.94 78 PRO A C 1
ATOM 603 O O . PRO A 1 78 ? -5.469 -1.253 -12.973 1.00 79.94 78 PRO A O 1
ATOM 606 N N . ALA A 1 79 ? -7.317 -0.154 -12.313 1.00 77.06 79 ALA A N 1
ATOM 607 C CA . ALA A 1 79 ? -7.037 -0.231 -10.884 1.00 77.06 79 ALA A CA 1
ATOM 608 C C . ALA A 1 79 ? -7.726 -1.453 -10.262 1.00 77.06 79 ALA A C 1
ATOM 610 O O . ALA A 1 79 ? -8.954 -1.538 -10.238 1.00 77.06 79 ALA A O 1
ATOM 611 N N . ASN A 1 80 ? -6.936 -2.372 -9.705 1.00 72.62 80 ASN A N 1
ATOM 612 C CA . ASN A 1 80 ? -7.450 -3.513 -8.949 1.00 72.62 80 ASN A CA 1
ATOM 613 C C . ASN A 1 80 ? -7.446 -3.185 -7.452 1.00 72.62 80 ASN A C 1
ATOM 615 O O . ASN A 1 80 ? -6.389 -2.974 -6.859 1.00 72.62 80 ASN A O 1
ATOM 619 N N . ARG A 1 81 ? -8.628 -3.166 -6.829 1.00 63.75 81 ARG A N 1
ATOM 620 C CA . ARG A 1 81 ? -8.794 -2.904 -5.394 1.00 63.75 81 ARG A CA 1
ATOM 621 C C . ARG A 1 81 ? -9.032 -4.211 -4.650 1.00 63.75 81 ARG A C 1
ATOM 623 O O . ARG A 1 81 ? -9.985 -4.920 -4.945 1.00 63.75 81 ARG A O 1
ATOM 630 N N . THR A 1 82 ? -8.203 -4.488 -3.648 1.00 73.88 82 THR A N 1
ATOM 631 C CA . THR A 1 82 ? -8.430 -5.582 -2.695 1.00 73.88 82 THR A CA 1
ATOM 632 C C . THR A 1 82 ? -8.598 -4.982 -1.307 1.00 73.88 82 THR A C 1
ATOM 634 O O . THR A 1 82 ? -7.774 -4.175 -0.886 1.00 73.88 82 THR A O 1
ATOM 637 N N . LEU A 1 83 ? -9.675 -5.344 -0.612 1.00 71.75 83 LEU A N 1
ATOM 638 C CA . LEU A 1 83 ? -9.924 -4.944 0.770 1.00 71.75 83 LEU A CA 1
ATOM 639 C C . LEU A 1 83 ? -9.735 -6.166 1.660 1.00 71.75 83 LEU A C 1
ATOM 641 O O . LEU A 1 83 ? -10.382 -7.188 1.445 1.00 71.75 83 LEU A O 1
ATOM 645 N N . SER A 1 84 ? -8.854 -6.068 2.648 1.00 63.75 84 SER A N 1
ATOM 646 C CA . SER A 1 84 ? -8.743 -7.076 3.697 1.00 63.75 84 SER A CA 1
ATOM 647 C C . SER A 1 84 ? -9.517 -6.604 4.920 1.00 63.75 84 SER A C 1
ATOM 649 O O . SER A 1 84 ? -9.139 -5.611 5.541 1.00 63.75 84 SER A O 1
ATOM 651 N N . THR A 1 85 ? -10.574 -7.321 5.289 1.00 46.16 85 THR A N 1
ATOM 652 C CA . THR A 1 85 ? -11.193 -7.163 6.607 1.00 46.16 85 THR A CA 1
ATOM 653 C C . THR A 1 85 ? -10.281 -7.854 7.618 1.00 46.16 85 THR A C 1
ATOM 655 O O . THR A 1 85 ? -10.031 -9.054 7.492 1.00 46.16 85 THR A O 1
ATOM 658 N N . GLY A 1 86 ? -9.716 -7.097 8.563 1.00 44.62 86 GLY A N 1
ATOM 659 C CA . GLY A 1 86 ? -8.915 -7.667 9.650 1.00 44.62 86 GLY A CA 1
ATOM 660 C C . GLY A 1 86 ? -9.739 -8.702 10.420 1.00 44.62 86 GLY A C 1
ATOM 661 O O . GLY A 1 86 ? -10.884 -8.419 10.767 1.00 44.62 86 GLY A O 1
ATOM 662 N N . LYS A 1 87 ? -9.182 -9.904 10.604 1.00 35.03 87 LYS A N 1
ATOM 663 C CA . LYS A 1 87 ? -9.719 -10.923 11.516 1.00 35.03 87 LYS A CA 1
ATOM 664 C C . LYS A 1 87 ? -9.362 -10.587 12.955 1.00 35.03 87 LYS A C 1
ATOM 666 O O . LYS A 1 87 ? -8.233 -10.087 13.154 1.00 35.03 87 LYS A O 1
#

Radius of gyration: 19.5 Å; chains: 1; bounding box: 40×36×53 Å

Organism: NCBI:txid485398

pLDDT: mean 79.73, std 10.52, range [35.03, 92.94]

Secondary structure (DSSP, 8-state):
---EEETTEEE-----PPP-SPPPPPEEEEEPTT--SSTTSPPPSS-EEEEEEEEEE-TTS-EEEEEEEEESSSS--PPPP------